Protein AF-F0WD12-F1 (afdb_monomer_lite)

Radius of gyration: 15.89 Å; chains: 1; bounding box: 40×22×38 Å

Secondary structure (DSSP, 8-state):
------PPEEEEEE-------SS-----EEEEEE--GGGGGHHHHHHHHTT-----

Sequence (56 aa):
MGEDKTKILFSGRIKNNHQSGPFRKVLRMNCDLFGRADSNKLIPSCLSMHNNILKG

pLDDT: mean 71.42, std 7.9, range [46.88, 83.38]

Structure (mmCIF, N/CA/C/O backbone):
data_AF-F0WD12-F1
#
_entry.id   AF-F0WD12-F1
#
loop_
_atom_site.group_PDB
_atom_site.id
_atom_site.type_symbol
_atom_site.label_atom_id
_atom_site.label_alt_id
_atom_site.labe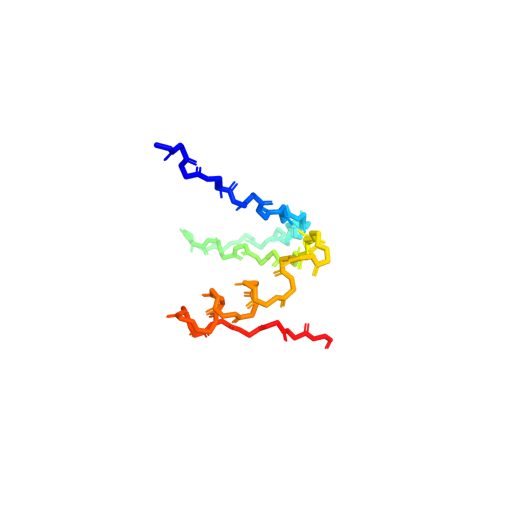l_comp_id
_atom_site.label_asym_id
_atom_site.label_entity_id
_atom_site.label_seq_id
_atom_site.pdbx_PDB_ins_code
_atom_site.Cartn_x
_atom_site.Cartn_y
_atom_site.Cartn_z
_atom_site.occupancy
_atom_site.B_iso_or_equiv
_atom_site.auth_seq_id
_atom_site.auth_comp_id
_atom_site.auth_asym_id
_atom_site.auth_atom_id
_atom_site.pdbx_PDB_model_num
ATOM 1 N N . MET A 1 1 ? 26.448 -14.297 -6.115 1.00 46.88 1 MET A N 1
ATOM 2 C CA . MET A 1 1 ? 26.042 -12.947 -6.559 1.00 46.88 1 MET A CA 1
ATOM 3 C C . MET A 1 1 ? 24.939 -12.503 -5.615 1.00 46.88 1 MET A C 1
ATOM 5 O O . MET A 1 1 ? 23.996 -13.263 -5.454 1.00 46.88 1 MET A O 1
ATOM 9 N N . GLY A 1 2 ? 25.133 -11.412 -4.868 1.00 59.00 2 GLY A N 1
ATOM 10 C CA . GLY A 1 2 ? 24.212 -11.014 -3.797 1.00 59.00 2 GLY A CA 1
ATOM 11 C C . GLY A 1 2 ? 22.857 -10.595 -4.358 1.00 59.00 2 GLY A C 1
ATOM 12 O O . GLY A 1 2 ? 22.814 -9.822 -5.309 1.00 59.00 2 GLY A O 1
ATOM 13 N N . GLU A 1 3 ? 21.768 -11.123 -3.801 1.00 57.28 3 GLU A N 1
ATOM 14 C CA . GLU A 1 3 ? 20.418 -10.680 -4.148 1.00 57.28 3 GLU A CA 1
ATOM 15 C C . GLU A 1 3 ? 20.261 -9.203 -3.784 1.00 57.28 3 GLU A C 1
ATOM 17 O O . GLU A 1 3 ? 20.304 -8.825 -2.608 1.00 57.28 3 GLU A O 1
ATOM 22 N N . ASP A 1 4 ? 20.090 -8.367 -4.803 1.00 59.53 4 ASP A N 1
ATOM 23 C CA . ASP A 1 4 ? 19.827 -6.947 -4.642 1.00 59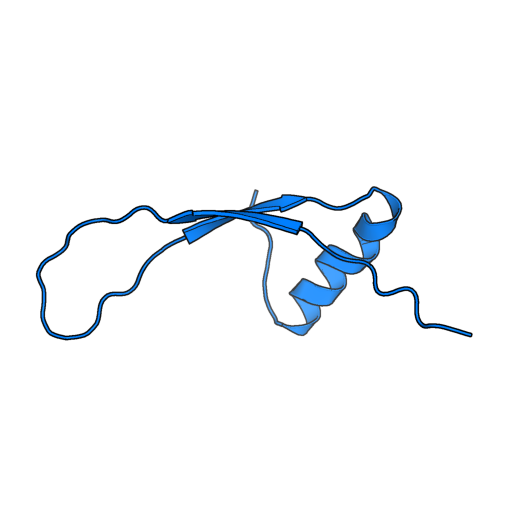.53 4 ASP A CA 1
ATOM 24 C C . ASP A 1 4 ? 18.383 -6.782 -4.148 1.00 59.53 4 ASP A C 1
ATOM 26 O O . ASP A 1 4 ? 17.415 -6.812 -4.910 1.00 59.53 4 ASP A O 1
ATOM 30 N N . LYS A 1 5 ? 18.205 -6.732 -2.824 1.00 59.44 5 LYS A N 1
ATOM 31 C CA . LYS A 1 5 ? 16.879 -6.594 -2.214 1.00 59.44 5 LYS A CA 1
ATOM 32 C C . LYS A 1 5 ? 16.382 -5.170 -2.444 1.00 59.44 5 LYS A C 1
ATOM 34 O O . LYS A 1 5 ? 16.774 -4.255 -1.719 1.00 59.44 5 LYS A O 1
ATOM 39 N N . THR A 1 6 ? 15.487 -4.981 -3.413 1.00 61.44 6 THR A N 1
ATOM 40 C CA . THR A 1 6 ? 14.751 -3.721 -3.584 1.00 61.44 6 THR A CA 1
ATOM 41 C C . THR A 1 6 ? 14.034 -3.373 -2.275 1.00 61.44 6 THR A C 1
ATOM 43 O O . THR A 1 6 ? 13.146 -4.098 -1.826 1.00 61.44 6 THR A O 1
ATOM 46 N N . LYS A 1 7 ? 14.428 -2.267 -1.633 1.00 66.44 7 LYS A N 1
ATOM 47 C CA . LYS A 1 7 ? 13.780 -1.760 -0.415 1.00 66.44 7 LYS A CA 1
ATOM 48 C C . LYS A 1 7 ? 12.676 -0.783 -0.811 1.00 66.44 7 LYS A C 1
ATOM 50 O O . LYS A 1 7 ? 12.958 0.244 -1.420 1.00 66.44 7 LYS A O 1
ATOM 55 N N . ILE A 1 8 ? 11.435 -1.097 -0.452 1.00 68.56 8 ILE A N 1
ATOM 56 C CA . ILE A 1 8 ? 10.283 -0.203 -0.615 1.00 68.56 8 ILE A CA 1
ATOM 57 C C . ILE A 1 8 ? 10.080 0.563 0.699 1.00 68.56 8 ILE A C 1
ATOM 59 O O . ILE A 1 8 ? 10.086 -0.042 1.773 1.00 68.56 8 ILE A O 1
ATOM 63 N N . LEU A 1 9 ? 9.930 1.888 0.625 1.00 70.81 9 LEU A N 1
ATOM 64 C CA . LEU A 1 9 ? 9.718 2.755 1.788 1.00 70.81 9 LEU A CA 1
ATOM 65 C C . LEU A 1 9 ? 8.230 3.109 1.908 1.00 70.81 9 LEU A C 1
ATOM 67 O O . LEU A 1 9 ? 7.615 3.591 0.957 1.00 70.81 9 LEU A O 1
ATOM 71 N N . PHE A 1 10 ? 7.671 2.909 3.101 1.00 73.38 10 PHE A N 1
ATOM 72 C CA . PHE A 1 10 ? 6.304 3.295 3.451 1.00 73.38 10 PHE A CA 1
ATOM 73 C C . PHE A 1 10 ? 6.371 4.430 4.471 1.00 73.38 10 PHE A C 1
ATOM 75 O O . PHE A 1 10 ? 7.047 4.303 5.492 1.00 73.38 10 PHE A O 1
ATOM 82 N N . SER A 1 11 ? 5.661 5.527 4.217 1.00 76.44 11 SER A N 1
ATOM 83 C CA . SER A 1 11 ? 5.469 6.600 5.196 1.00 76.44 11 SER A CA 1
ATOM 84 C C . SER A 1 11 ? 3.993 6.676 5.534 1.00 76.44 11 SER A C 1
ATOM 86 O O . SER A 1 11 ? 3.157 6.592 4.646 1.00 76.44 11 SER A O 1
ATOM 88 N N . GLY A 1 12 ? 3.623 6.820 6.800 1.00 77.31 12 GLY A N 1
ATOM 89 C CA . GLY A 1 12 ? 2.217 6.980 7.143 1.00 77.31 12 GLY A CA 1
ATOM 90 C C . GLY A 1 12 ? 2.008 7.645 8.486 1.00 77.31 12 GLY A C 1
ATOM 91 O O . GLY A 1 12 ? 2.887 7.656 9.346 1.00 77.31 12 GLY A O 1
ATOM 92 N N . ARG A 1 13 ? 0.813 8.208 8.664 1.00 80.69 13 ARG A N 1
ATOM 93 C CA . ARG A 1 13 ? 0.409 8.883 9.897 1.00 80.69 13 ARG A CA 1
ATOM 94 C C . ARG A 1 13 ? -0.695 8.076 10.566 1.00 80.69 13 ARG A C 1
ATOM 96 O O . ARG A 1 13 ? -1.783 7.905 10.016 1.00 80.69 13 ARG A O 1
ATOM 103 N N . ILE A 1 14 ? -0.429 7.617 11.785 1.00 73.88 14 ILE A N 1
ATOM 104 C CA . ILE A 1 14 ? -1.454 7.012 12.636 1.00 73.88 14 ILE A CA 1
ATOM 105 C C . ILE A 1 14 ? -2.305 8.146 13.205 1.00 73.88 14 ILE A C 1
ATOM 107 O O . ILE A 1 14 ? -1.813 8.994 13.951 1.00 73.88 14 ILE A O 1
ATOM 111 N N . LYS A 1 15 ? -3.593 8.174 12.860 1.00 70.00 15 LYS A N 1
ATOM 112 C CA . LYS A 1 15 ? -4.544 9.077 13.514 1.00 70.00 15 LYS A CA 1
ATOM 113 C C . LYS A 1 15 ? -4.994 8.415 14.809 1.00 70.00 15 LYS A C 1
ATOM 115 O O . LYS A 1 15 ? -5.781 7.471 14.801 1.00 70.00 15 LYS A O 1
ATOM 120 N N . ASN A 1 16 ? -4.461 8.891 15.928 1.00 68.69 16 ASN A N 1
ATOM 121 C CA . ASN A 1 16 ? -4.843 8.403 17.243 1.00 68.69 16 ASN A CA 1
ATOM 122 C C . ASN A 1 16 ? -6.184 9.023 17.651 1.00 68.69 16 ASN A C 1
ATOM 124 O O . ASN A 1 16 ? -6.218 10.058 18.310 1.00 68.69 16 ASN A O 1
ATOM 128 N N . ASN A 1 17 ? -7.291 8.400 17.247 1.00 65.69 17 ASN A N 1
ATOM 129 C CA . ASN A 1 17 ? -8.592 8.754 17.801 1.00 65.69 17 ASN A CA 1
ATOM 130 C C . ASN A 1 17 ? -8.672 8.122 19.198 1.00 65.69 17 ASN A C 1
ATOM 132 O O . ASN A 1 17 ? 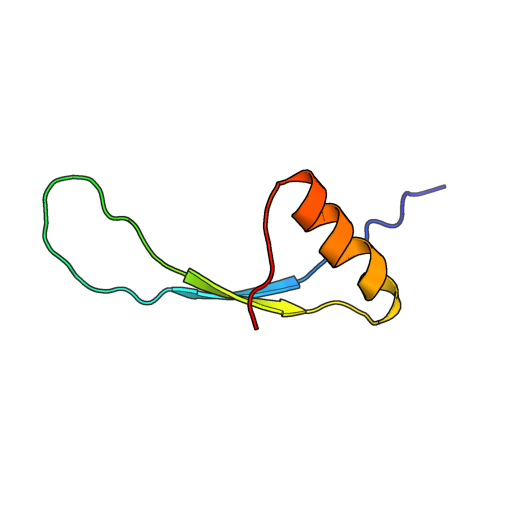-8.672 6.894 19.342 1.00 65.69 17 ASN A O 1
ATOM 136 N N . HIS A 1 18 ? -8.621 8.948 20.242 1.00 62.41 18 HIS A N 1
ATOM 137 C CA . HIS A 1 18 ? -8.709 8.478 21.619 1.00 62.41 18 HIS A CA 1
ATOM 138 C C . HIS A 1 18 ? -10.156 8.065 21.907 1.00 62.41 18 HIS A C 1
ATOM 140 O O . HIS A 1 18 ? -10.976 8.874 22.319 1.00 62.41 18 HIS A O 1
ATOM 146 N N . GLN A 1 19 ? -10.479 6.805 21.624 1.00 62.91 19 GLN A N 1
ATOM 147 C CA . GLN A 1 19 ? -11.747 6.194 22.002 1.00 62.91 19 GLN A CA 1
ATOM 148 C C . GLN A 1 19 ? -11.470 5.277 23.196 1.00 62.91 19 GLN A C 1
ATOM 150 O O . GLN A 1 19 ? -10.832 4.232 23.056 1.00 62.91 19 GLN A O 1
ATOM 155 N N . SER A 1 20 ? -11.858 5.725 24.387 1.00 64.69 20 SER A N 1
ATOM 156 C CA . SER A 1 20 ? -11.802 4.958 25.630 1.00 64.69 20 SER A CA 1
ATOM 157 C C . SER A 1 20 ? -12.914 3.902 25.606 1.00 64.69 20 SER A C 1
ATOM 159 O O . SER A 1 20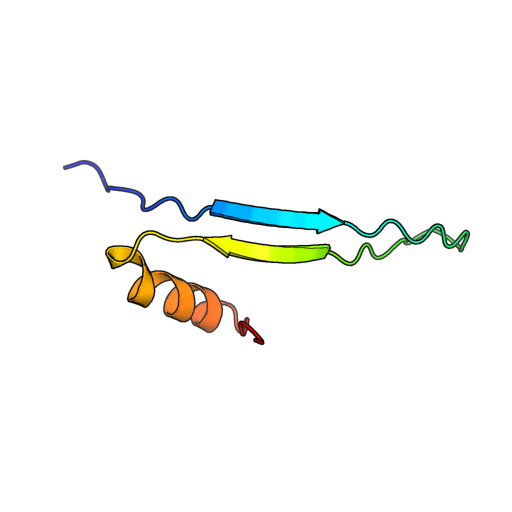 ? -14.083 4.203 25.817 1.00 64.69 20 SER A O 1
ATOM 161 N N . GLY A 1 21 ? -12.553 2.658 25.284 1.00 67.81 21 GLY A N 1
ATOM 162 C CA . GLY A 1 21 ? -13.463 1.510 25.199 1.00 67.81 21 GLY A CA 1
ATOM 163 C C . GLY A 1 21 ? -12.721 0.187 25.438 1.00 67.81 21 GLY A C 1
ATOM 164 O O . GLY A 1 21 ? -11.488 0.167 25.379 1.00 67.81 21 GLY A O 1
ATOM 165 N N . PRO A 1 22 ? -13.430 -0.911 25.759 1.00 65.00 22 PRO A N 1
ATOM 166 C CA . PRO A 1 22 ? -12.847 -2.037 26.477 1.00 65.00 22 PRO A CA 1
ATOM 167 C C . PRO A 1 22 ? -11.864 -2.841 25.609 1.00 65.00 22 PRO A C 1
ATOM 169 O O . PRO A 1 22 ? -12.199 -3.354 24.545 1.00 65.00 22 PRO A O 1
ATOM 172 N N . PHE A 1 23 ? -10.631 -2.936 26.109 1.00 67.00 23 PHE A N 1
ATOM 173 C CA . PHE A 1 23 ? -9.580 -3.934 25.853 1.00 67.00 23 PHE A CA 1
ATOM 174 C C . PHE A 1 23 ? -9.057 -4.185 24.426 1.00 67.00 23 PHE A C 1
ATOM 176 O O . PHE A 1 23 ? -8.038 -4.863 24.293 1.00 67.00 23 PHE A O 1
ATOM 183 N N . ARG A 1 24 ? -9.627 -3.612 23.355 1.00 68.06 24 ARG A N 1
ATOM 184 C CA . ARG A 1 24 ? -9.036 -3.731 22.006 1.00 68.06 24 ARG A CA 1
ATOM 185 C C . ARG A 1 24 ? -9.169 -2.451 21.181 1.00 68.06 24 ARG A C 1
ATOM 187 O O . ARG A 1 24 ? -10.249 -2.102 20.717 1.00 68.06 24 ARG A O 1
ATOM 194 N N . LYS A 1 25 ? -8.040 -1.768 20.956 1.00 71.56 25 LYS A N 1
ATOM 195 C CA . LYS A 1 25 ? -7.959 -0.550 20.136 1.00 71.56 25 LYS A CA 1
ATOM 196 C C . LYS A 1 25 ? -7.454 -0.878 18.733 1.00 71.56 25 LYS A C 1
ATOM 198 O O . LYS A 1 25 ? -6.292 -1.230 18.556 1.00 71.56 25 LYS A O 1
ATOM 203 N N . VAL A 1 26 ? -8.319 -0.737 17.730 1.00 73.81 26 VAL A N 1
ATOM 204 C CA . VAL A 1 26 ? -7.921 -0.829 16.317 1.00 73.81 26 VAL A CA 1
ATOM 205 C C . VAL A 1 26 ? -7.405 0.536 15.869 1.00 73.81 26 VAL A C 1
ATOM 207 O O . VAL A 1 26 ? -8.174 1.487 15.738 1.00 73.81 26 VAL A O 1
ATOM 210 N N . LEU A 1 27 ? -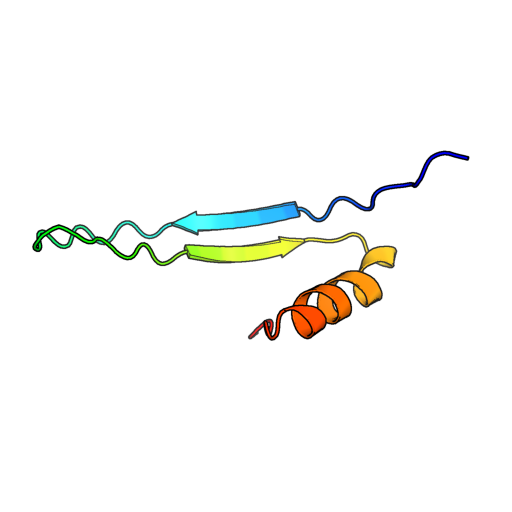6.095 0.641 15.647 1.00 73.62 27 LEU A N 1
ATOM 211 C CA . LEU A 1 27 ? -5.471 1.840 15.093 1.00 73.62 27 LEU A CA 1
ATOM 212 C C . LEU A 1 27 ? -5.562 1.797 13.567 1.00 73.62 27 LEU A C 1
ATOM 214 O O . LEU A 1 27 ? -5.115 0.840 12.940 1.00 73.62 27 LEU A O 1
ATOM 218 N N . ARG A 1 28 ? -6.140 2.841 12.969 1.00 79.00 28 ARG A N 1
ATOM 219 C CA . ARG A 1 28 ? -6.147 3.020 11.514 1.00 79.00 28 ARG A CA 1
ATOM 220 C C . ARG A 1 28 ? -4.956 3.892 11.117 1.00 79.00 28 ARG A C 1
ATOM 222 O O . ARG A 1 28 ? -4.750 4.964 11.692 1.00 79.00 28 ARG A O 1
ATOM 229 N N . MET A 1 29 ? -4.187 3.434 10.137 1.00 77.81 29 MET A N 1
ATOM 230 C CA . MET A 1 29 ? -3.042 4.147 9.576 1.00 77.81 29 MET A CA 1
ATOM 231 C C . MET A 1 29 ? -3.293 4.381 8.092 1.00 77.81 29 MET A C 1
ATOM 233 O O . MET A 1 29 ? -3.551 3.431 7.358 1.00 77.81 29 MET A O 1
ATOM 237 N N . ASN A 1 30 ? -3.194 5.637 7.665 1.00 80.19 30 ASN A N 1
ATOM 238 C CA . ASN A 1 30 ? -3.077 5.960 6.247 1.00 80.19 30 ASN A CA 1
ATOM 239 C C . ASN A 1 30 ? -1.583 6.013 5.925 1.00 80.19 30 ASN A C 1
ATOM 241 O O . ASN A 1 30 ? -0.830 6.655 6.667 1.00 80.19 30 ASN A O 1
ATOM 245 N N . CYS A 1 31 ? -1.162 5.325 4.868 1.00 77.56 31 CYS A N 1
ATOM 246 C CA . CYS A 1 31 ? 0.224 5.309 4.422 1.00 77.56 31 CYS A CA 1
ATOM 247 C C . CYS A 1 31 ? 0.323 5.627 2.931 1.00 77.56 31 CYS A C 1
ATOM 249 O O . CYS A 1 31 ? -0.498 5.171 2.139 1.00 77.56 31 CYS A O 1
ATOM 251 N N . ASP A 1 32 ? 1.346 6.401 2.596 1.00 80.88 32 ASP A N 1
ATOM 252 C CA . ASP A 1 32 ? 1.791 6.693 1.249 1.00 80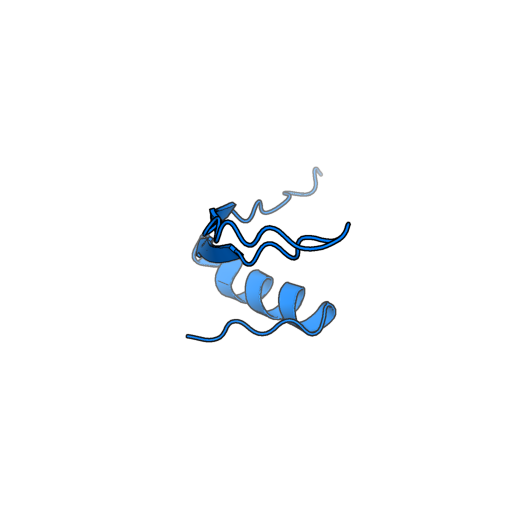.88 32 ASP A CA 1
ATOM 253 C C . ASP A 1 32 ? 2.962 5.765 0.924 1.00 80.88 32 ASP A C 1
ATOM 255 O O . ASP A 1 32 ? 3.864 5.533 1.745 1.00 80.88 32 ASP A O 1
ATOM 259 N N . LEU A 1 33 ? 2.935 5.215 -0.285 1.00 76.19 33 LEU A N 1
ATOM 260 C CA . LEU A 1 33 ? 3.918 4.254 -0.751 1.00 76.19 33 LEU A CA 1
ATOM 261 C C . LEU A 1 33 ? 4.861 4.893 -1.765 1.00 76.19 33 LEU A C 1
ATOM 263 O O . LEU A 1 33 ? 4.416 5.374 -2.804 1.00 76.19 33 LEU A O 1
ATOM 267 N N . PHE A 1 34 ? 6.163 4.851 -1.478 1.00 73.44 34 PHE A N 1
ATOM 268 C CA . PHE A 1 34 ? 7.197 5.429 -2.331 1.00 73.44 34 PHE A CA 1
ATOM 269 C C . PHE A 1 34 ? 8.144 4.339 -2.837 1.00 73.44 34 PHE A C 1
ATOM 271 O O . PHE A 1 34 ? 8.678 3.533 -2.072 1.00 73.44 34 PHE A O 1
ATOM 278 N N . GLY A 1 35 ? 8.381 4.336 -4.146 1.00 72.38 35 GLY A N 1
ATOM 279 C CA . GLY A 1 35 ? 9.325 3.443 -4.808 1.00 72.38 35 GLY A CA 1
ATOM 280 C C . GLY A 1 35 ? 10.107 4.177 -5.889 1.00 72.38 35 GLY A C 1
ATOM 281 O O . GLY A 1 35 ? 9.679 5.222 -6.380 1.00 72.38 35 GLY A O 1
ATOM 282 N N . ARG A 1 36 ? 11.268 3.633 -6.263 1.00 71.19 36 ARG A N 1
ATOM 283 C CA . ARG A 1 36 ? 11.987 4.072 -7.466 1.00 71.19 36 ARG A CA 1
ATOM 284 C C . ARG A 1 36 ? 11.224 3.606 -8.716 1.00 71.19 36 ARG A C 1
ATOM 286 O O . ARG A 1 36 ? 10.459 2.647 -8.656 1.00 71.19 36 ARG A O 1
ATOM 293 N N . ALA A 1 37 ? 11.399 4.293 -9.847 1.00 66.50 37 ALA A N 1
ATOM 294 C CA . ALA A 1 37 ? 10.618 4.044 -11.068 1.00 66.50 37 ALA A CA 1
ATOM 295 C C . ALA A 1 37 ? 10.780 2.613 -11.629 1.00 66.50 37 ALA A C 1
ATOM 297 O O . ALA A 1 37 ? 9.847 2.055 -12.203 1.00 66.50 37 ALA A O 1
ATOM 298 N N . ASP A 1 38 ? 11.941 1.999 -11.409 1.00 67.25 38 ASP A N 1
ATOM 299 C CA . ASP A 1 38 ? 12.243 0.587 -11.688 1.00 67.25 38 ASP A CA 1
ATOM 300 C C . ASP A 1 38 ? 11.400 -0.397 -10.844 1.00 67.25 38 ASP A C 1
ATOM 302 O O . ASP A 1 38 ? 11.127 -1.521 -11.263 1.00 67.25 38 ASP A O 1
ATOM 306 N N . SER A 1 39 ? 10.906 0.050 -9.689 1.00 65.81 39 SER A N 1
ATOM 307 C CA . SER A 1 39 ? 10.120 -0.718 -8.720 1.00 65.81 39 SER A CA 1
ATOM 308 C C . SER A 1 39 ? 8.609 -0.690 -9.011 1.00 65.81 39 SER A C 1
ATOM 310 O O . SER A 1 39 ? 7.841 -1.398 -8.354 1.00 65.81 39 SER A O 1
ATOM 312 N N . ASN A 1 40 ? 8.160 0.080 -10.015 1.00 66.06 40 ASN A N 1
ATOM 313 C CA . ASN A 1 40 ? 6.739 0.255 -10.357 1.00 66.06 40 ASN A CA 1
ATOM 314 C C . ASN A 1 40 ? 6.027 -1.044 -10.767 1.00 66.06 40 ASN A C 1
ATOM 316 O O . ASN A 1 40 ? 4.811 -1.132 -10.640 1.00 66.06 40 ASN A O 1
ATOM 320 N N . LYS A 1 41 ? 6.755 -2.061 -11.249 1.00 68.12 41 LYS A N 1
ATOM 321 C CA . LYS A 1 41 ? 6.181 -3.386 -11.565 1.00 68.12 41 LYS A CA 1
ATOM 322 C C . LYS A 1 41 ? 6.176 -4.342 -10.365 1.00 68.12 41 LYS A C 1
ATOM 324 O O . LYS A 1 41 ? 5.367 -5.264 -10.319 1.00 68.12 41 LYS A O 1
ATOM 329 N N . LEU A 1 42 ? 7.070 -4.125 -9.400 1.00 72.94 42 LEU A N 1
ATOM 330 C CA . LEU A 1 42 ? 7.245 -4.959 -8.204 1.00 72.94 42 LEU A CA 1
ATOM 331 C C . LEU A 1 42 ? 6.231 -4.622 -7.107 1.00 72.94 42 LEU A C 1
ATOM 333 O O . LEU A 1 42 ? 5.736 -5.512 -6.421 1.00 72.94 42 LEU A O 1
ATOM 337 N N . ILE A 1 43 ? 5.898 -3.341 -6.951 1.00 77.50 43 ILE A N 1
ATOM 338 C CA . ILE A 1 43 ? 4.974 -2.892 -5.906 1.00 77.50 43 ILE A CA 1
ATOM 339 C C . ILE A 1 43 ? 3.554 -3.463 -6.109 1.00 77.50 43 ILE A C 1
ATOM 341 O O . ILE A 1 43 ? 3.044 -4.102 -5.186 1.00 77.50 43 ILE A O 1
ATOM 345 N N . PRO A 1 44 ? 2.911 -3.327 -7.288 1.00 77.88 44 PRO A N 1
ATOM 346 C CA . PRO A 1 44 ? 1.566 -3.861 -7.494 1.00 77.88 44 PRO A CA 1
ATOM 347 C C . PRO A 1 44 ? 1.510 -5.393 -7.447 1.00 77.88 44 PRO A C 1
ATOM 349 O O . PRO A 1 44 ? 0.531 -5.949 -6.954 1.00 77.88 44 PRO A O 1
ATOM 352 N N . SER A 1 45 ? 2.551 -6.088 -7.923 1.00 78.75 45 SER A N 1
ATOM 353 C CA . SER A 1 45 ? 2.595 -7.557 -7.921 1.00 78.75 45 SER A CA 1
ATOM 354 C C . SER A 1 45 ? 2.730 -8.128 -6.509 1.00 78.75 45 SER A C 1
ATOM 356 O O . SER A 1 45 ? 1.997 -9.049 -6.155 1.00 78.75 45 SER A O 1
ATOM 358 N N . CYS A 1 46 ? 3.585 -7.531 -5.672 1.00 79.31 46 CYS A N 1
ATOM 359 C CA . CYS A 1 46 ? 3.717 -7.897 -4.263 1.00 79.31 46 CYS A CA 1
ATOM 360 C C . CYS A 1 46 ? 2.400 -7.689 -3.496 1.00 79.31 46 CYS A C 1
ATOM 362 O O . CYS A 1 46 ? 1.954 -8.574 -2.769 1.00 79.31 46 CYS A O 1
ATOM 364 N N . LEU A 1 47 ? 1.721 -6.556 -3.708 1.00 82.94 47 LEU A N 1
ATOM 365 C CA . LEU A 1 47 ? 0.428 -6.288 -3.072 1.00 82.94 47 LEU A CA 1
ATOM 366 C C . LEU A 1 47 ? -0.664 -7.262 -3.534 1.00 82.94 47 LEU A C 1
ATOM 368 O O . LEU A 1 47 ? -1.419 -7.759 -2.698 1.00 82.94 47 LEU A O 1
ATOM 372 N N . SER A 1 48 ? -0.695 -7.594 -4.828 1.00 83.38 48 SER A N 1
ATOM 373 C CA . SER A 1 48 ? -1.639 -8.557 -5.404 1.00 83.38 48 SER A CA 1
ATOM 374 C C . SER A 1 48 ? -1.465 -9.967 -4.829 1.00 83.38 48 SER A C 1
ATOM 376 O O . SER A 1 48 ? -2.456 -10.595 -4.463 1.00 83.38 48 SER A O 1
ATOM 378 N N . MET A 1 49 ? -0.223 -10.439 -4.626 1.00 81.44 49 MET A N 1
ATOM 379 C CA . MET A 1 49 ? 0.031 -11.737 -3.972 1.00 81.44 49 MET A CA 1
ATOM 380 C C . MET A 1 49 ? -0.560 -11.830 -2.556 1.00 81.44 49 MET A C 1
ATOM 382 O O . MET A 1 49 ? -0.867 -12.923 -2.085 1.00 81.44 49 MET A O 1
ATOM 386 N N . HIS A 1 50 ? -0.742 -10.692 -1.883 1.00 83.25 50 HIS A N 1
ATOM 387 C CA . HIS A 1 50 ? -1.332 -10.605 -0.548 1.00 83.25 50 HIS A CA 1
ATOM 388 C C . HIS A 1 50 ? -2.781 -10.087 -0.551 1.00 83.25 50 HIS A C 1
ATOM 390 O O . HIS A 1 50 ? -3.290 -9.725 0.508 1.00 83.25 50 HIS A O 1
ATOM 396 N N . ASN A 1 51 ? -3.450 -10.050 -1.712 1.00 82.44 51 ASN A N 1
ATOM 397 C CA . ASN A 1 51 ? -4.813 -9.529 -1.888 1.00 82.44 51 ASN A CA 1
ATOM 398 C C . ASN A 1 51 ? -5.009 -8.089 -1.372 1.00 82.44 51 ASN A C 1
ATOM 400 O O . ASN A 1 51 ? -6.098 -7.710 -0.939 1.00 82.44 51 ASN A O 1
ATOM 404 N N . ASN A 1 52 ? -3.957 -7.271 -1.425 1.00 82.81 52 ASN A N 1
ATOM 405 C CA . ASN A 1 52 ? -4.006 -5.855 -1.079 1.00 82.81 52 ASN A CA 1
ATOM 406 C C . ASN A 1 52 ? -4.128 -4.997 -2.345 1.00 82.81 52 ASN A C 1
ATOM 408 O O . ASN A 1 52 ? -3.513 -5.286 -3.369 1.00 82.81 52 ASN A O 1
ATOM 412 N N . ILE A 1 53 ? -4.896 -3.907 -2.265 1.00 79.12 53 ILE A N 1
ATOM 413 C CA . ILE A 1 53 ? -5.126 -2.975 -3.380 1.00 79.12 53 ILE A CA 1
ATOM 414 C C . ILE A 1 53 ? -4.772 -1.559 -2.921 1.00 79.12 53 ILE A C 1
ATOM 416 O O . ILE A 1 53 ? -5.293 -1.094 -1.906 1.00 79.12 53 ILE A O 1
ATOM 420 N N . LEU A 1 54 ? -3.926 -0.859 -3.685 1.00 73.88 54 LEU A N 1
ATOM 421 C CA . LEU A 1 54 ? -3.743 0.588 -3.531 1.00 73.88 54 LEU A CA 1
ATOM 422 C C . LEU A 1 54 ? -4.993 1.290 -4.057 1.00 73.88 54 LEU A C 1
ATOM 424 O O . LEU A 1 54 ? -5.343 1.146 -5.227 1.00 73.88 54 LEU A O 1
ATOM 428 N N . LYS A 1 55 ? -5.671 2.034 -3.185 1.00 70.25 55 LYS A N 1
ATOM 429 C CA . LYS A 1 55 ? -6.790 2.901 -3.559 1.00 70.25 55 LYS A CA 1
ATOM 430 C C . LYS A 1 55 ? -6.270 4.335 -3.615 1.00 70.25 55 LYS A C 1
ATOM 432 O O . LYS A 1 55 ? -5.701 4.790 -2.624 1.00 70.25 55 LYS A O 1
ATOM 437 N N . GLY A 1 56 ? -6.406 4.968 -4.779 1.00 59.03 56 GLY A N 1
ATOM 438 C CA . GLY A 1 56 ? -6.100 6.385 -5.005 1.00 59.03 56 GLY A CA 1
ATOM 439 C C . GLY A 1 56 ? -7.260 7.287 -4.620 1.00 59.03 56 GLY A C 1
ATOM 440 O O . GLY A 1 56 ? -8.413 6.801 -4.680 1.00 59.03 56 GLY A O 1
#

Organism: NCBI:txid890382

Foldseek 3Di:
DDDPDFDKDKDWDWDPPPDPDPDDDDIDIDIDTDHDPVCVVVVVVVCVVVVHDDDD